Protein AF-A0A1C3F0C6-F1 (afdb_monomer_lite)

Structure (mmCIF, N/CA/C/O backbone):
data_AF-A0A1C3F0C6-F1
#
_entry.id   AF-A0A1C3F0C6-F1
#
loop_
_atom_site.group_PDB
_atom_site.id
_atom_site.type_symbol
_atom_site.label_atom_id
_atom_site.label_alt_id
_atom_site.label_comp_id
_atom_site.label_asym_id
_atom_site.label_entity_id
_atom_site.label_seq_id
_atom_site.pdbx_PDB_ins_code
_atom_site.Cartn_x
_atom_site.Cartn_y
_atom_site.Cartn_z
_atom_site.occupancy
_atom_site.B_iso_or_equiv
_atom_site.auth_seq_id
_atom_site.auth_comp_id
_atom_site.auth_asym_id
_atom_site.auth_atom_id
_atom_site.pdbx_PDB_model_num
ATOM 1 N N . MET A 1 1 ? 18.049 7.005 -15.063 1.00 73.50 1 MET A N 1
ATOM 2 C CA . MET A 1 1 ? 16.958 7.616 -15.854 1.00 73.50 1 MET A CA 1
ATOM 3 C C . MET A 1 1 ? 16.663 8.980 -15.260 1.00 73.50 1 MET A C 1
ATOM 5 O O . MET A 1 1 ? 16.402 9.043 -14.064 1.00 73.50 1 MET A O 1
ATOM 9 N N . THR A 1 2 ? 16.796 10.061 -16.029 1.00 91.56 2 THR A N 1
ATOM 10 C CA . THR A 1 2 ? 16.538 11.415 -15.515 1.00 91.56 2 THR A CA 1
ATOM 11 C C . THR A 1 2 ? 15.046 11.751 -15.576 1.00 91.56 2 THR A C 1
ATOM 13 O O . THR A 1 2 ? 14.283 11.121 -16.308 1.00 91.56 2 THR A O 1
ATOM 16 N N . ILE A 1 3 ? 14.616 12.769 -14.821 1.00 86.00 3 ILE A N 1
ATOM 17 C CA . ILE A 1 3 ? 13.233 13.279 -14.876 1.00 86.00 3 ILE A CA 1
ATOM 18 C C . ILE A 1 3 ? 12.876 13.718 -16.301 1.00 86.00 3 ILE A C 1
ATOM 20 O O . ILE A 1 3 ? 11.742 13.526 -16.730 1.00 86.00 3 ILE A O 1
ATOM 24 N N . ARG A 1 4 ? 13.842 14.275 -17.047 1.00 88.88 4 ARG A N 1
ATOM 25 C CA . ARG A 1 4 ? 13.641 14.685 -18.440 1.00 88.88 4 ARG A CA 1
ATOM 26 C C . ARG A 1 4 ? 13.364 13.475 -19.331 1.00 88.88 4 ARG A C 1
ATOM 28 O O . ARG A 1 4 ? 12.365 13.484 -20.037 1.00 88.88 4 ARG A O 1
ATOM 35 N N . ASP A 1 5 ? 14.166 12.419 -19.205 1.00 92.94 5 ASP A N 1
ATOM 36 C CA . ASP A 1 5 ? 13.980 11.191 -19.992 1.00 92.94 5 ASP A CA 1
ATOM 37 C C . ASP A 1 5 ? 12.638 10.514 -19.671 1.00 92.94 5 ASP A C 1
ATOM 39 O O . ASP A 1 5 ? 11.988 9.952 -20.549 1.00 92.94 5 ASP A O 1
ATOM 43 N N . TRP A 1 6 ? 12.197 10.567 -18.409 1.00 93.62 6 TRP A N 1
ATOM 44 C CA . TRP A 1 6 ? 10.881 10.059 -18.015 1.00 93.62 6 TRP A CA 1
ATOM 45 C C . TRP A 1 6 ? 9.748 10.908 -18.602 1.00 93.62 6 TRP A C 1
ATOM 47 O O . TRP A 1 6 ? 8.781 10.356 -19.120 1.00 93.62 6 TRP A O 1
ATOM 57 N N . CYS A 1 7 ? 9.875 12.236 -18.564 1.00 93.38 7 CYS A N 1
ATOM 58 C CA . CYS A 1 7 ? 8.900 13.160 -19.147 1.00 93.38 7 CYS A CA 1
ATOM 59 C C . CYS A 1 7 ? 8.726 12.915 -20.654 1.00 93.38 7 CYS A C 1
ATOM 61 O O . CYS A 1 7 ? 7.599 12.774 -21.121 1.00 93.38 7 CYS A O 1
ATOM 63 N N . GLU A 1 8 ? 9.833 12.774 -21.388 1.00 92.12 8 GLU A N 1
ATOM 64 C CA . GLU A 1 8 ? 9.826 12.479 -22.826 1.00 92.12 8 GLU A CA 1
ATOM 65 C C . GLU A 1 8 ? 9.168 11.127 -23.130 1.00 92.12 8 GLU A C 1
ATOM 67 O O . GLU A 1 8 ? 8.285 11.053 -23.982 1.00 92.12 8 GLU A O 1
ATOM 72 N N . LYS A 1 9 ? 9.515 10.071 -22.381 1.00 95.25 9 LYS A N 1
ATOM 73 C CA . LYS A 1 9 ? 8.922 8.733 -22.561 1.00 95.25 9 LYS A CA 1
ATOM 74 C C . LYS A 1 9 ? 7.422 8.672 -22.281 1.00 95.25 9 LYS A C 1
ATOM 76 O O . LYS A 1 9 ? 6.740 7.836 -22.862 1.00 95.25 9 LYS A O 1
ATOM 81 N N . ASN A 1 10 ? 6.918 9.514 -21.382 1.00 93.31 10 ASN A N 1
ATOM 82 C CA . ASN A 1 10 ? 5.516 9.500 -20.961 1.00 93.31 10 ASN A CA 1
ATOM 83 C C . ASN A 1 10 ? 4.678 10.602 -21.632 1.00 93.31 10 ASN A C 1
ATOM 85 O O . ASN A 1 10 ? 3.510 10.765 -21.288 1.00 93.31 10 ASN A O 1
ATOM 89 N N . GLY A 1 11 ? 5.253 11.373 -22.564 1.00 93.81 11 GLY A N 1
ATOM 90 C CA . GLY A 1 11 ? 4.545 12.461 -23.245 1.00 93.81 11 GLY A CA 1
ATOM 91 C C . GLY A 1 11 ? 4.124 13.602 -22.310 1.00 93.81 11 GLY A C 1
ATOM 92 O O . GLY A 1 11 ? 3.144 14.294 -22.578 1.00 93.81 11 GLY A O 1
ATOM 93 N N . VAL A 1 12 ? 4.839 13.797 -21.199 1.00 93.81 12 VAL A N 1
ATOM 94 C CA . VAL A 1 12 ? 4.531 14.818 -20.189 1.00 93.81 12 VAL A CA 1
ATOM 95 C C . VAL A 1 12 ? 5.540 15.953 -20.295 1.00 93.81 12 VAL A C 1
ATOM 97 O O . VAL A 1 12 ? 6.745 15.728 -20.353 1.00 93.81 12 VAL A O 1
ATOM 100 N N . SER A 1 13 ? 5.076 17.203 -20.270 1.00 92.94 13 SER A N 1
ATOM 101 C CA . SER A 1 13 ? 5.996 18.342 -20.215 1.00 92.94 13 SER A CA 1
ATOM 102 C C . SER A 1 13 ? 6.642 18.473 -18.831 1.00 92.94 13 SER A C 1
ATOM 104 O O . SER A 1 13 ? 6.024 18.220 -17.793 1.00 92.94 13 SER A O 1
ATOM 106 N N . LYS A 1 14 ? 7.877 18.981 -18.785 1.00 91.25 14 LYS A N 1
ATOM 107 C CA . LYS A 1 14 ? 8.594 19.245 -17.524 1.00 91.25 14 LYS A CA 1
ATOM 108 C C . LYS A 1 14 ? 7.793 20.132 -16.557 1.00 91.25 14 LYS A C 1
ATOM 110 O O . LYS A 1 14 ? 7.844 19.936 -15.345 1.00 91.25 14 LYS A O 1
ATOM 115 N N . ASN A 1 15 ? 7.027 21.086 -17.088 1.00 91.31 15 ASN A N 1
ATOM 116 C CA . ASN A 1 15 ? 6.203 21.995 -16.290 1.00 91.31 15 ASN A CA 1
ATOM 117 C C . ASN A 1 15 ? 5.011 21.275 -15.651 1.00 91.31 15 ASN A C 1
ATOM 119 O O . ASN A 1 15 ? 4.743 21.492 -14.471 1.00 91.31 15 ASN A O 1
ATOM 123 N N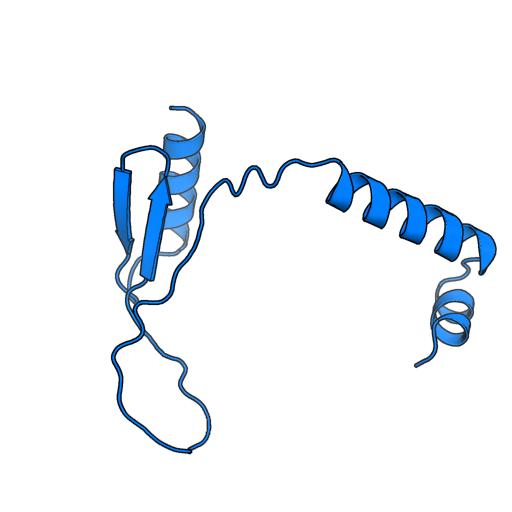 . GLN A 1 16 ? 4.348 20.376 -16.385 1.00 91.25 16 GLN A N 1
ATOM 124 C CA . GLN A 1 16 ? 3.282 19.534 -15.834 1.00 91.25 16 GL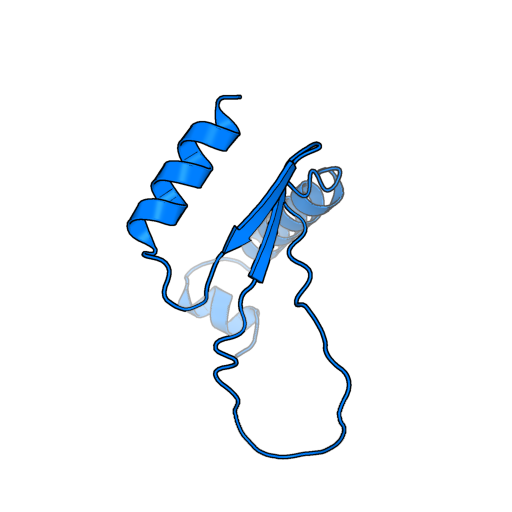N A CA 1
ATOM 125 C C . GLN A 1 16 ? 3.817 18.616 -14.734 1.00 91.25 16 GLN A C 1
ATOM 127 O O . GLN A 1 16 ? 3.219 18.539 -13.662 1.00 91.25 16 GLN A O 1
ATOM 132 N N . TYR A 1 17 ? 4.975 17.987 -14.956 1.00 94.19 17 TYR A N 1
ATOM 133 C CA . TYR A 1 17 ? 5.632 17.178 -13.930 1.00 94.19 17 TYR A CA 1
ATOM 134 C C . TYR A 1 17 ? 5.911 17.995 -12.660 1.00 94.19 17 TYR A C 1
ATOM 136 O O . TYR A 1 17 ? 5.534 17.592 -11.560 1.00 94.19 17 TYR A O 1
ATOM 144 N N . ASN A 1 18 ? 6.525 19.173 -12.803 1.00 93.25 18 ASN A N 1
ATOM 145 C CA . ASN A 1 18 ? 6.857 20.031 -11.666 1.00 93.25 18 ASN A CA 1
ATOM 146 C C . ASN A 1 18 ? 5.609 20.495 -10.908 1.00 93.25 18 ASN A C 1
ATOM 148 O O . ASN A 1 18 ? 5.604 20.476 -9.677 1.00 93.25 18 ASN A O 1
ATOM 152 N N . TYR A 1 19 ? 4.553 20.865 -11.635 1.00 93.81 19 TYR A N 1
ATOM 153 C CA . TYR A 1 19 ? 3.276 21.276 -11.062 1.00 93.81 19 TYR A CA 1
ATOM 154 C C . TYR A 1 19 ? 2.673 20.172 -10.182 1.00 93.81 19 TYR A C 1
ATOM 156 O O . TYR A 1 19 ? 2.369 20.404 -9.008 1.00 93.81 19 TYR A O 1
ATOM 164 N N . TRP A 1 20 ? 2.560 18.951 -10.712 1.00 92.38 20 TRP A N 1
ATOM 165 C CA . TRP A 1 20 ? 1.997 17.821 -9.973 1.00 92.38 20 TRP A CA 1
ATOM 166 C C . TRP A 1 20 ? 2.888 17.381 -8.814 1.00 92.38 20 TRP A C 1
ATOM 168 O O . TRP A 1 20 ? 2.392 17.189 -7.706 1.00 92.38 20 TRP A O 1
ATOM 178 N N . ASN A 1 21 ? 4.204 17.313 -9.021 1.00 92.62 21 ASN A N 1
ATOM 179 C CA . ASN A 1 21 ? 5.160 16.968 -7.969 1.00 92.62 21 ASN A CA 1
ATOM 180 C C . ASN A 1 21 ? 5.095 17.966 -6.800 1.00 92.62 21 ASN A C 1
ATOM 182 O O . A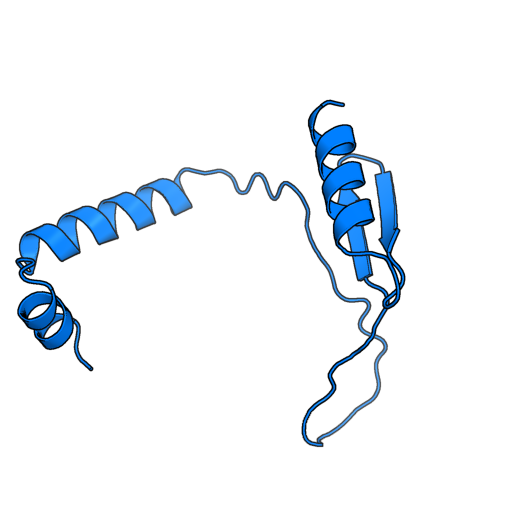SN A 1 21 ? 5.080 17.574 -5.634 1.00 92.62 21 ASN A O 1
ATOM 186 N N . GLN A 1 22 ? 4.987 19.267 -7.086 1.00 91.12 22 GLN A N 1
ATOM 187 C CA . GLN A 1 22 ? 4.820 20.277 -6.043 1.00 91.12 22 GLN A CA 1
ATOM 188 C C . GLN A 1 22 ? 3.482 20.122 -5.309 1.00 91.12 22 GLN A C 1
ATOM 190 O O . GLN A 1 22 ? 3.437 20.269 -4.087 1.00 91.12 22 GLN A O 1
ATOM 195 N N . ARG A 1 23 ? 2.399 19.816 -6.031 1.00 88.56 23 ARG A N 1
ATOM 196 C CA . ARG A 1 23 ? 1.064 19.632 -5.449 1.00 88.56 23 ARG A CA 1
ATOM 197 C C . ARG A 1 23 ? 1.006 18.417 -4.519 1.00 88.56 23 ARG A C 1
ATOM 199 O O . ARG A 1 23 ? 0.521 18.559 -3.402 1.00 88.56 23 ARG A O 1
ATOM 206 N N . VAL A 1 24 ? 1.587 17.286 -4.926 1.00 85.81 24 VAL A N 1
ATOM 207 C CA . VAL A 1 24 ? 1.696 16.062 -4.108 1.00 85.81 24 VAL A CA 1
ATOM 208 C C . VAL A 1 24 ? 2.553 16.297 -2.860 1.00 85.81 24 VAL A C 1
ATOM 210 O O . VAL A 1 24 ? 2.173 15.920 -1.753 1.00 85.81 24 VAL A O 1
ATOM 213 N N . ARG A 1 25 ? 3.686 16.995 -2.997 1.00 85.50 25 ARG A N 1
ATOM 214 C CA . ARG A 1 25 ? 4.531 17.354 -1.844 1.00 85.50 25 ARG A CA 1
ATOM 215 C C . ARG A 1 25 ? 3.810 18.273 -0.861 1.00 85.50 25 ARG A C 1
ATOM 217 O O . ARG A 1 25 ? 3.984 18.140 0.345 1.00 85.50 25 ARG A O 1
ATOM 224 N N . LYS A 1 26 ? 3.003 19.216 -1.357 1.00 83.50 26 LYS A N 1
ATOM 225 C CA . LYS A 1 26 ? 2.186 20.089 -0.504 1.00 83.50 26 LYS A CA 1
ATOM 226 C C . LYS A 1 26 ? 1.086 19.303 0.207 1.00 83.50 26 LYS A C 1
ATOM 228 O O . LYS A 1 26 ? 0.908 19.512 1.400 1.00 83.50 26 LYS A O 1
ATOM 233 N N . SER A 1 27 ? 0.404 18.369 -0.458 1.00 71.31 27 SER A N 1
ATOM 234 C CA . SER A 1 27 ? -0.602 17.532 0.212 1.00 71.31 27 SER A CA 1
ATOM 235 C C . SER A 1 27 ? 0.011 16.626 1.282 1.00 71.31 27 SER A C 1
ATOM 237 O O . SER A 1 27 ? -0.589 16.471 2.337 1.00 71.31 27 SER A O 1
ATOM 239 N N . GLN A 1 28 ? 1.232 16.121 1.073 1.00 67.44 28 GLN A N 1
ATOM 240 C CA . GLN A 1 28 ? 1.966 15.364 2.097 1.00 67.44 28 GLN A CA 1
ATOM 241 C C . GLN A 1 28 ? 2.375 16.221 3.303 1.00 67.44 28 GLN A C 1
ATOM 243 O O . GLN A 1 28 ? 2.333 15.741 4.424 1.00 67.44 28 GLN A O 1
ATOM 248 N N . LYS A 1 29 ? 2.732 17.496 3.098 1.00 63.09 29 LYS A N 1
ATOM 249 C CA . LYS A 1 29 ? 3.090 18.415 4.196 1.00 63.09 29 LYS A CA 1
ATOM 250 C C . LYS A 1 29 ? 1.890 18.977 4.964 1.00 63.09 29 LYS A C 1
ATOM 252 O O . LYS A 1 29 ? 2.063 19.450 6.080 1.00 63.09 29 LYS A O 1
ATOM 257 N N . THR A 1 30 ? 0.711 19.013 4.340 1.00 58.16 30 THR A N 1
ATOM 258 C CA . THR A 1 30 ? -0.506 19.606 4.935 1.00 58.16 30 THR A CA 1
ATOM 259 C C . THR A 1 30 ? -1.376 18.559 5.628 1.00 58.16 30 THR A C 1
ATOM 261 O O . THR A 1 30 ? -2.212 18.904 6.462 1.00 58.16 30 THR A O 1
ATOM 264 N N . GLY A 1 31 ? -1.157 17.275 5.339 1.00 49.88 31 GLY A N 1
ATOM 265 C CA . GLY A 1 31 ? -1.545 16.231 6.267 1.00 49.88 31 GLY A CA 1
ATOM 266 C C . GLY A 1 31 ? -0.698 16.390 7.521 1.00 49.88 31 GLY A C 1
ATOM 267 O O . GLY A 1 31 ? 0.499 16.127 7.492 1.00 49.88 31 GLY A O 1
ATOM 268 N N . LYS A 1 32 ? -1.319 16.778 8.643 1.00 49.78 32 LYS A N 1
ATOM 269 C CA . LYS A 1 32 ? -0.909 16.178 9.916 1.00 49.78 32 LYS A CA 1
ATOM 270 C C . LYS A 1 32 ? -0.750 14.691 9.613 1.00 49.78 32 LYS A C 1
ATOM 272 O O . LYS A 1 32 ? -1.665 14.134 9.005 1.00 49.78 32 LYS A O 1
ATOM 277 N N . GLU A 1 33 ? 0.390 14.093 9.939 1.00 53.41 33 GLU A N 1
ATOM 278 C CA . GLU A 1 33 ? 0.515 12.641 9.970 1.00 53.41 33 GLU A CA 1
ATOM 279 C C . GLU A 1 33 ? -0.574 12.131 10.917 1.00 53.41 33 GLU A C 1
ATOM 281 O O . GLU A 1 33 ? -0.387 11.984 12.116 1.00 53.41 33 GLU A O 1
ATOM 286 N N . THR A 1 34 ? -1.775 11.906 10.395 1.00 45.78 34 THR A N 1
ATOM 287 C CA . THR A 1 34 ? -2.670 10.902 10.927 1.00 45.78 34 THR A CA 1
ATOM 288 C C . THR A 1 34 ? -2.053 9.605 10.450 1.00 45.78 34 THR A C 1
ATOM 290 O O . THR A 1 34 ? -2.493 9.009 9.464 1.00 45.78 34 THR A O 1
ATOM 293 N N . THR A 1 35 ? -0.940 9.245 11.087 1.00 52.56 35 THR A N 1
ATOM 294 C CA . THR A 1 35 ? -0.417 7.891 11.140 1.00 52.56 35 THR A CA 1
ATOM 295 C C . THR A 1 35 ? -1.578 7.068 11.668 1.00 52.56 35 THR A C 1
ATOM 297 O O . THR A 1 35 ? -1.835 7.001 12.862 1.00 52.56 35 THR A O 1
ATOM 300 N N . PHE A 1 36 ? -2.381 6.551 10.739 1.00 57.88 36 PHE A N 1
ATOM 301 C CA . PHE A 1 36 ? -3.530 5.710 11.050 1.00 57.88 36 PHE A CA 1
ATOM 302 C C . PHE A 1 36 ? -3.077 4.502 11.881 1.00 57.88 36 PHE A C 1
ATOM 304 O O . PHE A 1 36 ? -3.819 4.028 12.732 1.00 57.88 36 PHE A O 1
ATOM 311 N N . VAL A 1 37 ? -1.832 4.064 11.659 1.00 46.00 37 VAL A N 1
ATOM 312 C CA . VAL A 1 37 ? -1.095 3.087 12.455 1.00 46.00 37 VAL A CA 1
ATOM 313 C C . VAL A 1 37 ? 0.395 3.416 12.350 1.00 46.00 37 VAL A C 1
ATOM 315 O O . VAL A 1 37 ? 0.893 3.646 11.246 1.00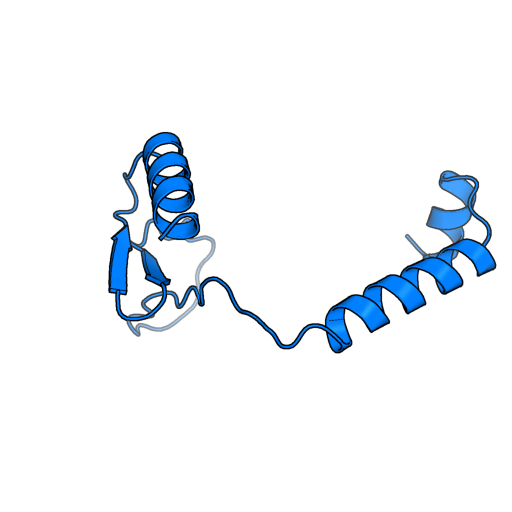 46.00 37 VAL A O 1
ATOM 318 N N . ASP A 1 38 ? 1.097 3.398 13.480 1.00 47.06 38 ASP A N 1
ATOM 319 C CA . ASP A 1 38 ? 2.559 3.372 13.535 1.00 47.06 38 ASP A CA 1
ATOM 320 C C . ASP A 1 38 ? 3.008 1.906 13.658 1.00 47.06 38 ASP A C 1
ATOM 322 O O . ASP A 1 38 ? 2.613 1.206 14.594 1.00 47.06 38 ASP A O 1
ATOM 326 N N . ILE A 1 39 ? 3.747 1.398 12.669 1.00 53.09 39 ILE A N 1
ATOM 327 C CA . ILE A 1 39 ? 4.238 0.012 12.660 1.00 53.09 39 ILE A CA 1
ATOM 328 C C . ILE A 1 39 ? 5.686 0.053 13.130 1.00 53.09 39 ILE A C 1
ATOM 330 O O . ILE A 1 39 ? 6.598 0.295 12.341 1.00 53.09 39 ILE A O 1
ATOM 334 N N . THR A 1 40 ? 5.902 -0.195 14.418 1.00 50.81 40 THR A N 1
ATOM 335 C CA . THR A 1 40 ? 7.247 -0.376 14.967 1.00 50.81 40 THR A CA 1
ATOM 336 C C . THR A 1 40 ? 7.616 -1.862 14.917 1.00 50.81 40 THR A C 1
ATOM 338 O O . THR A 1 40 ? 6.948 -2.681 15.555 1.00 50.81 40 THR A O 1
ATOM 341 N N . PRO A 1 41 ? 8.665 -2.252 14.168 1.00 45.44 41 PRO A N 1
ATOM 342 C CA . PRO A 1 41 ? 9.214 -3.594 14.271 1.00 45.44 41 PRO A CA 1
ATOM 343 C C . PRO A 1 41 ? 9.747 -3.811 15.690 1.00 45.44 41 PRO A C 1
ATOM 345 O O . PRO A 1 41 ? 10.392 -2.930 16.263 1.00 45.44 41 PRO A O 1
ATOM 348 N N . ILE A 1 42 ? 9.495 -4.988 16.261 1.00 46.06 42 ILE A N 1
ATOM 349 C CA . ILE A 1 42 ? 10.091 -5.384 17.538 1.00 46.06 42 ILE A CA 1
ATOM 350 C C . ILE A 1 42 ? 11.562 -5.700 17.255 1.00 46.06 42 ILE A C 1
ATOM 352 O O . ILE A 1 42 ? 11.907 -6.805 16.846 1.00 46.06 42 ILE A O 1
ATOM 356 N N . ILE A 1 43 ? 12.435 -4.706 17.410 1.00 48.56 43 ILE A N 1
ATOM 357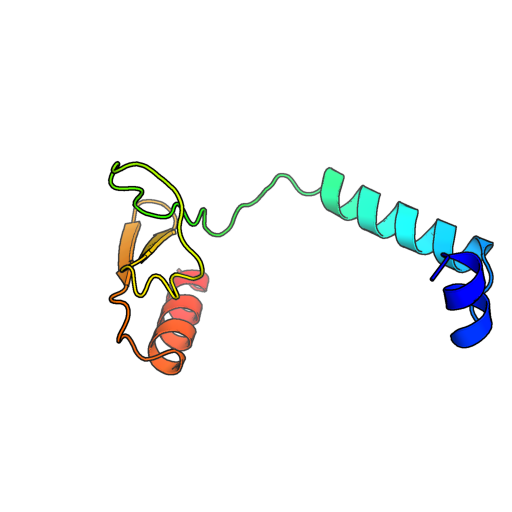 C CA . ILE A 1 43 ? 13.881 -4.904 17.310 1.00 48.56 43 ILE A CA 1
ATOM 358 C C . ILE A 1 43 ? 14.334 -5.576 18.612 1.00 48.56 43 ILE A C 1
ATOM 360 O O . ILE A 1 43 ? 14.430 -4.928 19.652 1.00 48.56 43 ILE A O 1
ATOM 364 N N . SER A 1 44 ? 14.612 -6.879 18.568 1.00 37.59 44 SER A N 1
ATOM 365 C CA . SER A 1 44 ? 15.521 -7.503 19.535 1.00 37.59 44 SER A CA 1
ATOM 366 C C . SER A 1 44 ? 16.962 -7.184 19.120 1.00 37.59 44 SER A C 1
ATOM 368 O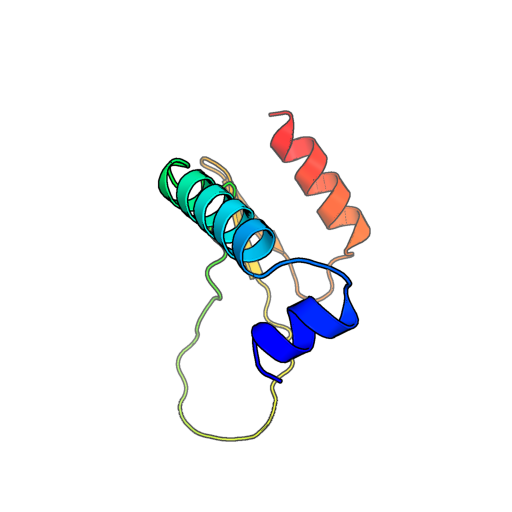 O . SER A 1 44 ? 17.267 -7.266 17.929 1.00 37.59 44 SER A O 1
ATOM 370 N N . PRO A 1 45 ? 17.857 -6.804 20.049 1.00 50.34 45 PRO A N 1
ATOM 371 C CA . PRO A 1 45 ? 19.239 -6.531 19.697 1.00 50.34 45 PRO A CA 1
ATOM 372 C C . PRO A 1 45 ? 19.961 -7.867 19.524 1.00 50.34 45 PRO A C 1
ATOM 374 O O . PRO A 1 45 ? 19.853 -8.714 20.403 1.00 50.34 45 PRO A O 1
ATOM 377 N N . VAL A 1 46 ? 20.666 -8.050 18.407 1.00 38.97 46 VAL A N 1
ATOM 378 C CA . VAL A 1 46 ? 21.955 -8.760 18.310 1.00 38.97 46 VAL A CA 1
ATOM 379 C C . VAL A 1 46 ? 22.522 -8.511 16.903 1.00 38.97 46 VAL A C 1
ATOM 381 O O . VAL A 1 46 ? 22.025 -8.997 15.893 1.00 38.97 46 VAL A O 1
ATOM 384 N N . ASP A 1 47 ? 23.492 -7.603 16.892 1.00 42.59 47 ASP A N 1
ATOM 385 C CA . ASP A 1 47 ? 24.757 -7.541 16.158 1.00 42.59 47 ASP A CA 1
ATOM 386 C C . ASP A 1 47 ? 24.991 -8.347 14.856 1.00 42.59 47 ASP A C 1
ATOM 388 O O . ASP A 1 47 ? 25.008 -9.573 14.826 1.00 42.59 47 ASP A O 1
ATOM 392 N N . THR A 1 48 ? 25.428 -7.566 13.858 1.00 42.62 48 THR A N 1
ATOM 393 C CA . THR A 1 48 ? 26.386 -7.838 12.760 1.00 42.62 48 THR A CA 1
ATOM 394 C C . THR A 1 48 ? 25.976 -8.720 11.569 1.00 42.62 48 THR A C 1
ATOM 396 O O . THR A 1 48 ? 25.800 -9.926 11.667 1.00 42.62 48 THR A O 1
ATOM 399 N N . GLU A 1 49 ? 25.940 -8.055 10.405 1.00 51.09 49 GLU A N 1
ATOM 400 C CA . GLU A 1 49 ? 26.254 -8.530 9.046 1.00 51.09 49 GLU A CA 1
ATOM 401 C C . GLU A 1 49 ? 25.976 -10.004 8.697 1.00 51.09 49 GLU A C 1
ATOM 403 O O . GLU A 1 49 ? 26.825 -10.873 8.857 1.00 51.09 49 GLU A O 1
ATOM 408 N N . SER A 1 50 ? 24.858 -10.266 8.017 1.00 37.38 50 SER A N 1
ATOM 409 C CA . SER A 1 50 ? 24.869 -11.072 6.789 1.00 37.38 50 SER A CA 1
ATOM 410 C C . SER A 1 50 ? 23.553 -10.909 6.024 1.00 37.38 50 SER A C 1
ATOM 412 O O . SER A 1 50 ? 22.550 -10.408 6.525 1.00 37.38 50 SER A O 1
ATOM 414 N N . GLN A 1 51 ? 23.629 -11.256 4.750 1.00 41.72 51 GLN A N 1
ATOM 415 C CA . GLN A 1 51 ? 22.630 -11.111 3.705 1.00 41.72 51 GLN A CA 1
ATOM 416 C C . GLN A 1 51 ? 21.242 -11.641 4.099 1.00 41.72 51 GLN A C 1
ATOM 418 O O . GLN A 1 51 ? 21.126 -12.739 4.622 1.00 41.72 51 GLN A O 1
ATOM 423 N N . ASN A 1 52 ? 20.207 -10.871 3.740 1.00 53.59 52 ASN A N 1
ATOM 424 C CA . ASN A 1 52 ? 18.784 -11.221 3.752 1.00 53.59 52 ASN A CA 1
ATOM 425 C C . ASN A 1 52 ? 18.262 -11.942 5.002 1.00 53.59 52 ASN A C 1
ATOM 427 O O . ASN A 1 52 ? 18.332 -13.168 5.085 1.00 53.59 52 ASN A O 1
ATOM 431 N N . PRO A 1 53 ? 17.455 -11.250 5.811 1.00 43.25 53 PRO A N 1
ATOM 432 C CA . PRO A 1 53 ? 16.383 -11.920 6.491 1.00 43.25 53 PRO A CA 1
ATOM 433 C C . PRO A 1 53 ? 15.079 -11.450 5.853 1.00 43.25 53 PRO A C 1
ATOM 435 O O . PRO A 1 53 ? 14.666 -10.297 5.984 1.00 43.25 53 PRO A O 1
ATOM 438 N N . VAL A 1 54 ? 14.365 -12.371 5.206 1.00 51.69 54 VAL A N 1
ATOM 439 C CA . VAL A 1 54 ? 12.910 -12.339 5.364 1.00 51.69 54 VAL A CA 1
ATOM 440 C C . VAL A 1 54 ? 12.711 -12.594 6.853 1.00 51.69 54 VAL A C 1
ATOM 442 O O . VAL A 1 54 ? 12.653 -13.739 7.291 1.00 51.69 54 VAL A O 1
ATOM 445 N N . VAL A 1 55 ? 12.763 -11.525 7.652 1.00 52.22 55 VAL A N 1
ATOM 446 C CA . VAL A 1 55 ? 12.449 -11.601 9.070 1.00 52.22 55 VAL A CA 1
ATOM 447 C C . VAL A 1 55 ? 10.957 -11.896 9.091 1.00 52.22 55 VAL A C 1
ATOM 449 O O . VAL A 1 55 ? 10.127 -11.001 8.957 1.00 52.22 55 VAL A O 1
ATOM 452 N N . THR A 1 56 ? 10.592 -13.170 9.191 1.00 60.66 56 THR A N 1
ATOM 453 C CA . THR A 1 56 ? 9.261 -13.571 9.642 1.00 60.66 56 THR A CA 1
ATOM 454 C C . THR A 1 56 ? 9.183 -13.262 11.132 1.00 60.66 56 THR A C 1
ATOM 456 O O . THR A 1 56 ? 9.193 -14.159 11.969 1.00 60.66 56 THR A O 1
ATOM 459 N N . SER A 1 57 ? 9.220 -11.977 11.470 1.00 65.25 57 SER A N 1
ATOM 460 C CA . SER A 1 57 ? 8.964 -11.487 12.814 1.00 65.25 57 SER A CA 1
ATOM 461 C C . SER A 1 57 ? 7.496 -11.141 12.907 1.00 65.25 57 SER A C 1
ATOM 463 O O . SER A 1 57 ? 6.955 -10.453 12.036 1.00 65.25 57 SER A O 1
ATOM 465 N N . ASP A 1 58 ? 6.878 -11.592 13.990 1.00 82.81 58 ASP A N 1
ATOM 466 C CA . ASP A 1 58 ? 5.593 -11.071 14.422 1.00 82.81 58 ASP A CA 1
ATOM 467 C C . ASP A 1 58 ? 5.671 -9.543 14.456 1.00 82.81 58 ASP A C 1
ATOM 469 O O . ASP A 1 58 ? 6.674 -8.957 14.879 1.00 82.81 58 ASP A O 1
ATOM 473 N N . PHE A 1 59 ? 4.616 -8.890 13.987 1.00 79.81 59 PHE A N 1
ATOM 474 C CA . PHE A 1 59 ? 4.549 -7.437 13.964 1.00 79.81 59 PHE A CA 1
ATOM 475 C C . PHE A 1 59 ? 3.367 -6.955 14.783 1.00 79.81 59 PHE A C 1
ATOM 477 O O . PHE A 1 59 ? 2.427 -7.694 15.086 1.00 79.81 59 PHE A O 1
ATOM 484 N N . GLN A 1 60 ? 3.437 -5.695 15.187 1.00 85.75 60 GLN A N 1
ATOM 485 C CA . GLN A 1 60 ? 2.452 -5.107 16.067 1.00 85.75 60 GLN A CA 1
ATOM 486 C C . GLN A 1 60 ? 1.791 -3.913 15.399 1.00 85.75 60 GLN A C 1
ATOM 488 O O . GLN A 1 60 ? 2.455 -3.069 14.805 1.00 85.75 60 GLN A O 1
ATOM 493 N N . ILE A 1 61 ? 0.470 -3.865 15.506 1.00 83.44 61 ILE A N 1
ATOM 494 C CA . ILE A 1 61 ? -0.373 -2.788 15.008 1.00 83.44 61 ILE A CA 1
ATOM 495 C C . ILE A 1 61 ? -0.881 -2.020 16.223 1.00 83.44 61 ILE A C 1
ATOM 497 O O . ILE A 1 61 ? -1.537 -2.590 17.098 1.00 83.44 61 ILE A O 1
ATOM 501 N N . PHE A 1 62 ? -0.581 -0.727 16.270 1.00 83.88 62 PHE A N 1
ATOM 502 C CA . PHE A 1 62 ? -1.160 0.196 17.238 1.00 83.88 62 PHE A CA 1
ATOM 503 C C . PHE A 1 62 ? -2.323 0.944 16.588 1.00 83.88 62 PHE A C 1
ATOM 505 O O . PHE A 1 62 ? -2.130 1.627 15.583 1.00 83.88 62 PHE A O 1
ATOM 512 N N . PHE A 1 63 ? -3.521 0.809 17.154 1.00 82.12 63 PHE A N 1
ATOM 513 C CA . PHE A 1 63 ? -4.728 1.485 16.681 1.00 82.12 63 PHE A CA 1
ATOM 514 C C . PHE A 1 63 ? -5.481 2.093 17.869 1.00 82.12 63 PHE A C 1
ATOM 516 O O . PHE A 1 63 ? -5.987 1.367 18.726 1.00 82.12 63 PHE A O 1
ATOM 523 N N . ASN A 1 64 ? -5.551 3.425 17.938 1.00 80.38 64 ASN A N 1
ATOM 524 C CA . ASN A 1 64 ? -6.065 4.177 19.091 1.00 80.38 64 ASN A CA 1
ATOM 525 C C . ASN A 1 64 ? -5.423 3.709 20.416 1.00 80.38 64 ASN A C 1
ATOM 527 O O . ASN A 1 64 ? -4.213 3.824 20.593 1.00 80.38 64 ASN A O 1
ATOM 531 N N . SER A 1 65 ? -6.221 3.181 21.348 1.00 80.69 65 SER A N 1
ATOM 532 C CA . SER A 1 65 ? -5.773 2.624 22.631 1.00 80.69 65 SER A CA 1
ATOM 533 C C . SER A 1 65 ? -5.530 1.110 22.592 1.00 80.69 65 SER A C 1
ATOM 535 O O . SER A 1 65 ? -5.301 0.505 23.639 1.00 80.69 65 SER A O 1
ATOM 537 N N . PHE A 1 66 ? -5.624 0.479 21.418 1.00 79.00 66 PHE A N 1
ATOM 538 C CA . PHE A 1 66 ? -5.480 -0.963 21.249 1.00 79.00 66 PHE A CA 1
ATOM 539 C C . PHE A 1 66 ? -4.139 -1.333 20.623 1.00 79.00 66 PHE A C 1
ATOM 541 O O . PHE A 1 66 ? -3.612 -0.661 19.734 1.00 79.00 66 PHE A O 1
ATOM 548 N N . GLN A 1 67 ? -3.624 -2.467 21.080 1.00 85.00 67 GLN A N 1
ATOM 549 C CA . GLN A 1 67 ? -2.397 -3.076 20.603 1.00 85.00 67 GLN A CA 1
ATOM 550 C C . GLN A 1 67 ? -2.729 -4.469 20.076 1.00 85.00 67 GLN A C 1
ATOM 552 O O . GLN A 1 67 ? -3.137 -5.344 20.840 1.00 85.00 67 GLN A O 1
ATOM 557 N N . VAL A 1 68 ? -2.550 -4.681 18.774 1.00 83.81 68 VAL A N 1
ATOM 558 C CA . VAL A 1 68 ? -2.798 -5.968 18.116 1.00 83.81 68 VAL A CA 1
ATOM 559 C C . VAL A 1 68 ? -1.461 -6.583 17.724 1.00 83.81 68 VAL A C 1
ATOM 561 O O . VAL A 1 68 ? -0.698 -5.987 16.968 1.00 83.81 68 VAL A O 1
ATOM 564 N N . ARG A 1 69 ? -1.166 -7.782 18.231 1.00 85.19 69 ARG A N 1
ATOM 565 C CA . ARG A 1 69 ? -0.014 -8.581 17.792 1.00 85.19 69 ARG A CA 1
ATOM 566 C C . ARG A 1 69 ? -0.448 -9.510 16.670 1.00 85.19 69 ARG A C 1
ATOM 568 O O . ARG A 1 69 ? -1.381 -10.289 16.853 1.00 85.19 69 ARG A O 1
ATOM 575 N N . VAL A 1 70 ? 0.226 -9.416 15.530 1.00 84.75 70 VAL A N 1
ATOM 576 C CA . VAL A 1 70 ? -0.047 -10.222 14.342 1.00 84.75 70 VAL A CA 1
ATOM 577 C C . VAL A 1 70 ? 1.113 -11.195 14.136 1.00 84.75 70 VAL A C 1
ATOM 579 O O . VAL A 1 70 ? 2.231 -10.756 13.848 1.00 84.75 70 VAL A O 1
ATOM 582 N N . PRO A 1 71 ? 0.865 -12.507 14.291 1.00 85.88 71 PRO A N 1
ATOM 583 C CA . PRO A 1 71 ? 1.865 -13.525 14.015 1.00 85.88 71 PRO A CA 1
ATOM 584 C C . PRO A 1 71 ? 2.319 -13.510 12.553 1.00 85.88 71 PRO A C 1
ATOM 586 O O . PRO A 1 71 ? 1.525 -13.214 11.658 1.00 85.88 71 PRO A O 1
ATOM 589 N N . PHE A 1 72 ? 3.561 -13.903 12.277 1.00 81.75 72 PHE A N 1
ATOM 590 C CA . PHE A 1 72 ? 4.084 -13.941 10.902 1.00 81.75 72 PHE A CA 1
ATOM 591 C C . PHE A 1 72 ? 3.283 -14.859 9.955 1.00 81.75 72 PHE A C 1
ATOM 593 O O . PHE A 1 72 ? 3.269 -14.649 8.744 1.00 81.75 72 PHE A O 1
ATOM 600 N N . ASN A 1 73 ? 2.630 -15.891 10.497 1.00 85.06 73 ASN A N 1
ATOM 601 C CA . ASN A 1 73 ? 1.828 -16.866 9.754 1.00 85.06 73 ASN A CA 1
ATOM 602 C C . ASN A 1 73 ? 0.344 -16.475 9.651 1.00 85.06 73 ASN A C 1
ATOM 604 O O . ASN A 1 73 ? -0.485 -17.290 9.240 1.00 85.06 73 ASN A O 1
ATOM 608 N N . PHE A 1 74 ? -0.008 -15.253 10.048 1.00 85.31 74 PHE A N 1
ATOM 609 C CA . PHE A 1 74 ? -1.380 -14.781 10.008 1.00 85.31 74 PHE A CA 1
ATOM 610 C C . PHE A 1 74 ? -1.856 -14.566 8.567 1.00 85.31 74 PHE A C 1
ATOM 612 O O . PHE A 1 74 ? -1.143 -14.022 7.723 1.00 85.31 74 PHE A O 1
ATOM 619 N N . SER A 1 75 ? -3.092 -14.981 8.283 1.00 86.44 75 SER A N 1
ATOM 620 C CA . SER A 1 75 ? -3.698 -14.844 6.956 1.00 86.44 75 SER A CA 1
ATOM 621 C C . SER A 1 75 ? -3.807 -13.365 6.552 1.00 86.44 75 SER A C 1
ATOM 623 O O . SER A 1 75 ? -4.488 -12.597 7.243 1.00 86.44 75 SER A O 1
ATOM 625 N N . PRO A 1 76 ? -3.231 -12.951 5.404 1.00 85.19 76 PRO A N 1
ATOM 626 C CA . PRO A 1 76 ? -3.351 -11.574 4.922 1.00 85.19 76 PRO A CA 1
ATOM 627 C C . PRO A 1 76 ? -4.804 -11.141 4.688 1.00 85.19 76 PRO A C 1
ATOM 629 O O . PRO A 1 76 ? -5.156 -9.988 4.932 1.00 85.19 76 PRO A O 1
ATOM 632 N N . ASN A 1 77 ? -5.668 -12.072 4.266 1.00 90.19 77 ASN A N 1
ATOM 633 C CA . ASN A 1 77 ? -7.089 -11.798 4.037 1.00 90.19 77 ASN A CA 1
ATOM 634 C C . ASN A 1 77 ? -7.814 -11.491 5.353 1.00 90.19 77 ASN A C 1
ATOM 636 O O . ASN A 1 77 ? -8.550 -10.510 5.438 1.00 90.19 77 ASN A O 1
ATOM 640 N N . SER A 1 78 ? -7.541 -12.274 6.399 1.00 89.00 78 SER A N 1
ATOM 641 C CA . SER A 1 78 ? -8.113 -12.056 7.731 1.00 89.00 78 SER A CA 1
ATOM 642 C C . SER A 1 78 ? -7.620 -10.745 8.346 1.00 89.00 78 SER A C 1
ATOM 644 O O . SER A 1 78 ? -8.371 -10.066 9.042 1.00 89.00 78 SER A O 1
ATOM 646 N N . LEU A 1 79 ? -6.379 -10.342 8.050 1.00 87.75 79 LEU A N 1
ATOM 647 C CA . LEU A 1 79 ? -5.853 -9.054 8.499 1.00 87.75 79 LEU A CA 1
ATOM 648 C C . LEU A 1 79 ? -6.554 -7.890 7.802 1.00 87.75 79 LEU A C 1
ATOM 650 O O . LEU A 1 79 ? -6.904 -6.906 8.447 1.00 87.75 79 LEU A O 1
ATOM 654 N N . ALA A 1 80 ? -6.783 -8.002 6.494 1.00 87.88 80 ALA A N 1
ATOM 655 C CA . ALA A 1 80 ? -7.498 -6.982 5.740 1.00 87.88 80 ALA A CA 1
ATOM 656 C C . ALA A 1 80 ? -8.931 -6.791 6.262 1.00 87.88 80 ALA A C 1
ATOM 658 O O . ALA A 1 80 ? -9.395 -5.656 6.364 1.00 87.88 80 ALA A O 1
ATOM 659 N N . GLU A 1 81 ? -9.617 -7.877 6.621 1.00 89.88 81 GLU A N 1
ATOM 660 C CA . GLU A 1 81 ? -10.939 -7.820 7.253 1.00 89.88 81 GLU A CA 1
ATOM 661 C C . GLU A 1 81 ? -10.886 -7.172 8.639 1.00 89.88 81 GLU A C 1
ATOM 663 O O . GLU A 1 81 ? -11.663 -6.254 8.904 1.00 89.88 81 GLU A O 1
ATOM 668 N N . LEU A 1 82 ? -9.921 -7.553 9.482 1.00 86.62 82 LEU A N 1
ATOM 669 C CA . LEU A 1 82 ? -9.718 -6.930 10.792 1.00 86.62 82 LEU A CA 1
ATOM 670 C C . LEU A 1 82 ? -9.500 -5.414 10.666 1.00 86.62 82 LEU A C 1
ATOM 672 O O . LEU A 1 82 ? -10.125 -4.632 11.377 1.00 86.62 82 LEU A O 1
ATOM 676 N N . MET A 1 83 ? -8.666 -4.987 9.718 1.00 86.62 83 MET A N 1
ATOM 677 C CA . MET A 1 83 ? -8.379 -3.571 9.481 1.00 86.62 83 MET A CA 1
ATOM 678 C C . MET A 1 83 ? -9.576 -2.791 8.917 1.00 86.62 83 MET A C 1
ATOM 680 O O . MET A 1 83 ? -9.630 -1.571 9.085 1.00 86.62 83 MET A O 1
ATOM 684 N N . LYS A 1 84 ? -10.532 -3.455 8.250 1.00 89.62 84 LYS A N 1
ATOM 685 C CA . LYS A 1 84 ? -11.804 -2.829 7.850 1.00 89.62 84 LYS A CA 1
ATOM 686 C C . LYS A 1 84 ? -12.687 -2.576 9.064 1.00 89.62 84 LYS A C 1
ATOM 688 O O . LYS A 1 84 ? -13.126 -1.448 9.239 1.00 89.62 84 LYS A O 1
ATOM 693 N N . VAL A 1 85 ? -12.866 -3.583 9.920 1.00 86.88 85 VAL A N 1
ATOM 694 C CA . VAL A 1 85 ? -13.674 -3.455 11.144 1.00 86.88 85 VAL A CA 1
ATOM 695 C C . VAL A 1 85 ? -13.090 -2.393 12.073 1.00 86.88 85 VAL A C 1
ATOM 697 O O . VAL A 1 85 ? -13.818 -1.533 12.551 1.00 86.88 85 VAL A O 1
ATOM 700 N N . LEU A 1 86 ? -11.768 -2.396 12.277 1.00 83.31 86 LEU A N 1
ATOM 701 C CA . LEU A 1 86 ? -11.104 -1.396 13.118 1.00 83.31 86 LEU A CA 1
ATOM 702 C C . LEU A 1 86 ? -11.281 0.032 12.594 1.00 83.31 86 LEU A C 1
ATOM 704 O O . LEU A 1 86 ? -11.370 0.950 13.390 1.00 83.31 86 LEU A O 1
ATOM 708 N N . ARG A 1 87 ? -11.361 0.238 11.275 1.00 82.69 87 ARG A N 1
ATOM 709 C CA . ARG A 1 87 ? -11.571 1.572 10.688 1.00 82.69 87 ARG A CA 1
ATOM 710 C C . ARG A 1 87 ? -12.969 2.134 10.954 1.00 82.69 87 ARG A C 1
ATOM 712 O O . ARG A 1 87 ? -13.140 3.348 10.924 1.00 82.69 87 ARG A O 1
ATOM 719 N N . GLU A 1 88 ? -13.959 1.261 11.103 1.00 84.50 88 GLU A N 1
ATOM 720 C CA . GLU A 1 88 ? -15.362 1.641 11.299 1.00 84.50 88 GLU A CA 1
ATOM 721 C C . GLU A 1 88 ? -15.708 1.910 12.774 1.00 84.50 88 GLU A C 1
ATOM 723 O O . GLU A 1 88 ? -16.787 2.434 13.052 1.00 84.50 88 GLU A O 1
ATOM 728 N N . LEU A 1 89 ? -14.795 1.572 13.694 1.00 68.81 89 LEU A N 1
ATOM 729 C CA . LEU A 1 89 ? -14.856 1.858 15.132 1.00 68.81 89 LEU A CA 1
ATOM 730 C C . LEU A 1 89 ? -14.238 3.223 15.464 1.00 68.81 89 LEU A C 1
ATOM 732 O O . LEU A 1 89 ? -14.830 3.922 16.316 1.00 68.81 89 LEU A O 1
#

Foldseek 3Di:
DDPVVVCVVVVHDPVNVVVVVVVVVVVVVPDPPPVQWDKDFPDDDDDDDDDDDPPQGFTWTDHPPDIDTGGSPHDPVVVVVVVVVSVVD

pLDDT: mean 74.51, std 18.5, range [37.38, 95.25]

Secondary structure (DSSP, 8-state):
--HHHHHHHTT--HHHHHHHHHHHHHHHHHS----S--------------S-------EEEEETTEEEEE-TT--HHHHHHHHHHHHH-

Sequence (89 aa):
MTIRDWCEKNGVSKNQYNYWNQRVRKSQKTGKETTFVDITPIISPVDTESQNPVVTSDFQIFFNSFQVRVPFNFSPNSLAELMKVLREL

Radius of gyration: 20.04 Å; chains: 1; bounding box: 42×39×46 Å